Protein AF-A0A0E0R3Y3-F1 (afdb_monomer_lite)

Secondary structure (DSSP, 8-state):
-HHHHHHHHHHHHHHHHHHHHHHHHHH-----HHHHHHHHHHHHHHHHHHHHHHHHHT--------------

Sequence (72 aa):
MAKEHRRGFDTIATLTIWKERNNRVFNQKSRTWAEIARAMTGEADLWQLARAAIPAMATPMSGGRSPHSLGD

Foldseek 3Di:
DVVVLVVVLVVLLVVLVVVQVCCCVPVVDHDDPVVSVVVSVVVSVVVVVVVVCVVVVPPDPPDPDDPDDDDD

Structure (mmCIF, N/CA/C/O backbone):
data_AF-A0A0E0R3Y3-F1
#
_entry.id   AF-A0A0E0R3Y3-F1
#
loop_
_atom_site.group_PDB
_atom_site.id
_atom_site.type_symbol
_atom_site.label_atom_id
_atom_site.label_alt_id
_atom_site.label_comp_id
_atom_site.label_asym_id
_atom_site.label_entity_id
_atom_site.label_seq_id
_atom_site.pdbx_PDB_ins_code
_atom_site.Cartn_x
_atom_site.Cartn_y
_atom_site.Cartn_z
_atom_site.occupancy
_atom_site.B_iso_or_equiv
_atom_site.auth_seq_id
_atom_site.auth_comp_id
_atom_site.auth_asym_id
_atom_site.auth_atom_id
_atom_site.pdbx_PDB_model_num
ATOM 1 N N . MET A 1 1 ? 16.903 -10.666 -8.972 1.00 56.41 1 MET A N 1
ATOM 2 C CA . MET A 1 1 ? 15.555 -10.213 -9.387 1.00 56.41 1 MET A CA 1
ATOM 3 C C . MET A 1 1 ? 14.486 -10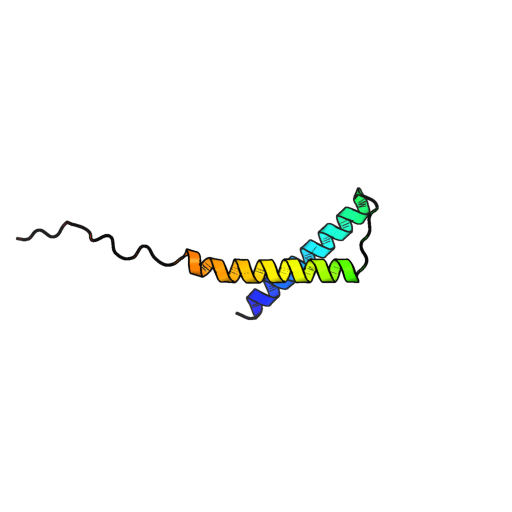.407 -8.306 1.00 56.41 1 MET A C 1
ATOM 5 O O . MET A 1 1 ? 13.973 -9.402 -7.838 1.00 56.41 1 MET A O 1
ATOM 9 N N . ALA A 1 2 ? 14.178 -11.625 -7.836 1.00 63.88 2 ALA A N 1
ATOM 10 C CA . ALA A 1 2 ? 13.101 -11.849 -6.847 1.00 63.88 2 ALA A CA 1
ATOM 11 C C . ALA A 1 2 ? 13.322 -11.170 -5.474 1.00 63.88 2 ALA A C 1
ATOM 13 O O . ALA A 1 2 ? 12.399 -10.595 -4.906 1.00 63.88 2 ALA A O 1
ATOM 14 N N . LYS A 1 3 ? 14.560 -11.175 -4.958 1.00 65.25 3 LYS A N 1
ATOM 15 C CA . LYS A 1 3 ? 14.908 -10.559 -3.660 1.00 65.25 3 LYS A CA 1
ATOM 16 C C . LYS A 1 3 ? 14.724 -9.034 -3.644 1.00 65.25 3 LYS A C 1
ATOM 18 O O . LYS A 1 3 ? 14.334 -8.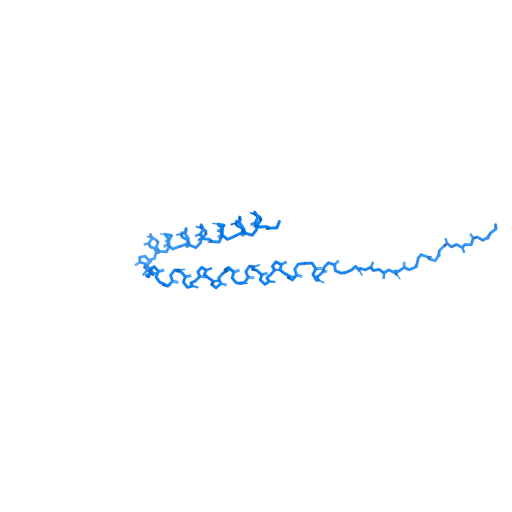470 -2.631 1.00 65.25 3 LYS A O 1
ATOM 23 N N . GLU A 1 4 ? 14.991 -8.376 -4.769 1.00 66.88 4 GLU A N 1
ATOM 24 C CA . GLU A 1 4 ? 14.835 -6.925 -4.917 1.00 66.88 4 GLU A CA 1
ATOM 25 C C . GLU A 1 4 ? 13.360 -6.532 -5.073 1.00 66.88 4 GLU A C 1
ATOM 27 O O . GLU A 1 4 ? 12.921 -5.567 -4.457 1.00 66.88 4 GLU A O 1
ATOM 32 N N . HIS A 1 5 ? 12.574 -7.341 -5.798 1.00 66.12 5 HIS A N 1
ATOM 33 C CA . HIS A 1 5 ? 11.118 -7.181 -5.871 1.00 66.12 5 HIS A CA 1
ATOM 34 C C . HIS A 1 5 ? 10.456 -7.332 -4.504 1.00 66.12 5 HIS A C 1
ATOM 36 O O . HIS A 1 5 ? 9.636 -6.501 -4.124 1.00 66.12 5 HIS A O 1
ATOM 42 N N . ARG A 1 6 ? 10.880 -8.336 -3.729 1.00 74.50 6 ARG A N 1
ATOM 43 C CA . ARG A 1 6 ? 10.407 -8.531 -2.357 1.00 74.50 6 ARG A CA 1
ATOM 44 C C . ARG A 1 6 ? 10.711 -7.316 -1.476 1.00 74.50 6 ARG A C 1
ATOM 46 O O . ARG A 1 6 ? 9.822 -6.825 -0.800 1.00 74.50 6 ARG A O 1
ATOM 53 N N . ARG A 1 7 ? 11.928 -6.765 -1.565 1.00 82.50 7 ARG A N 1
ATOM 54 C CA . ARG A 1 7 ? 12.329 -5.579 -0.790 1.00 82.50 7 ARG A CA 1
ATOM 55 C C . ARG A 1 7 ? 11.535 -4.319 -1.163 1.00 82.50 7 ARG A C 1
ATOM 57 O O . ARG A 1 7 ? 11.217 -3.525 -0.279 1.00 82.50 7 ARG A O 1
ATOM 64 N N . GLY A 1 8 ? 11.230 -4.130 -2.448 1.00 85.06 8 GLY A N 1
ATOM 65 C CA . GLY A 1 8 ? 10.377 -3.035 -2.915 1.00 85.06 8 GLY A CA 1
ATOM 66 C C . GLY A 1 8 ? 8.963 -3.139 -2.349 1.00 85.06 8 GLY A C 1
ATOM 67 O O . GLY A 1 8 ? 8.472 -2.191 -1.742 1.00 85.06 8 GLY A O 1
ATOM 68 N N . PHE A 1 9 ? 8.362 -4.326 -2.442 1.00 86.19 9 PHE A N 1
ATOM 69 C CA . PHE A 1 9 ? 7.042 -4.597 -1.876 1.00 86.19 9 PHE A CA 1
ATOM 70 C C . PHE A 1 9 ? 7.003 -4.416 -0.350 1.00 86.19 9 PHE A C 1
ATOM 72 O O . PHE A 1 9 ? 6.125 -3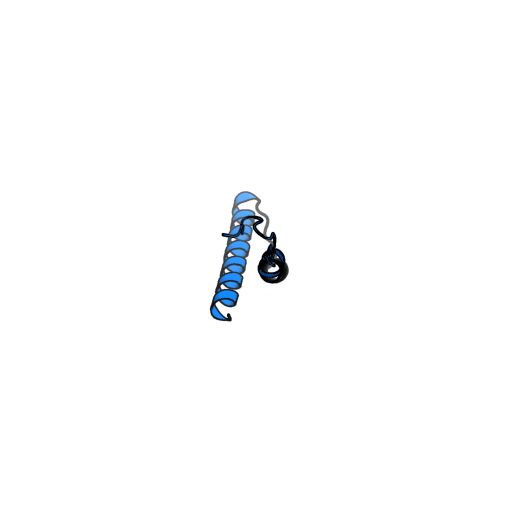.725 0.161 1.00 86.19 9 PHE A O 1
ATOM 79 N N . ASP A 1 10 ? 7.989 -4.956 0.375 1.00 89.75 10 ASP A N 1
ATOM 80 C CA . ASP A 1 10 ? 8.097 -4.814 1.836 1.00 89.75 10 ASP A CA 1
ATOM 81 C C . ASP A 1 10 ? 8.179 -3.334 2.253 1.00 89.75 10 ASP A C 1
ATOM 83 O O . ASP A 1 10 ? 7.612 -2.921 3.270 1.00 89.75 10 ASP A O 1
ATOM 87 N N . THR A 1 11 ? 8.858 -2.515 1.443 1.00 91.56 11 THR A N 1
ATOM 88 C CA . THR A 1 11 ? 8.982 -1.069 1.666 1.00 91.56 11 THR A CA 1
ATOM 89 C C . THR A 1 11 ? 7.641 -0.368 1.473 1.00 91.56 11 THR A C 1
ATOM 91 O O . THR A 1 11 ? 7.245 0.418 2.332 1.00 91.56 11 THR A O 1
ATOM 94 N N . ILE A 1 12 ? 6.918 -0.682 0.395 1.00 92.56 12 ILE A N 1
ATOM 95 C CA . ILE A 1 12 ? 5.580 -0.129 0.139 1.00 92.56 12 ILE A CA 1
ATOM 96 C C . ILE A 1 12 ? 4.642 -0.504 1.282 1.00 92.56 12 ILE A C 1
ATOM 98 O O . ILE A 1 12 ? 4.078 0.384 1.912 1.00 92.56 12 ILE A O 1
ATOM 102 N N . ALA A 1 13 ? 4.580 -1.786 1.648 1.00 90.38 13 ALA A N 1
ATOM 103 C CA . ALA A 1 13 ? 3.746 -2.257 2.749 1.00 90.38 13 ALA A CA 1
ATOM 104 C C . ALA A 1 13 ? 4.047 -1.525 4.068 1.00 90.38 13 ALA A C 1
ATOM 106 O O . ALA A 1 13 ? 3.132 -1.066 4.759 1.00 90.38 13 ALA A O 1
ATOM 107 N N . THR A 1 14 ? 5.332 -1.360 4.397 1.00 93.50 14 THR A N 1
ATOM 108 C CA . THR A 1 14 ? 5.767 -0.644 5.605 1.00 93.50 14 THR A CA 1
ATOM 109 C C . THR A 1 14 ? 5.320 0.819 5.585 1.00 93.50 14 THR A C 1
ATOM 111 O O . THR A 1 14 ? 4.784 1.311 6.582 1.00 93.50 14 THR A O 1
ATOM 114 N N . LEU A 1 15 ? 5.493 1.516 4.4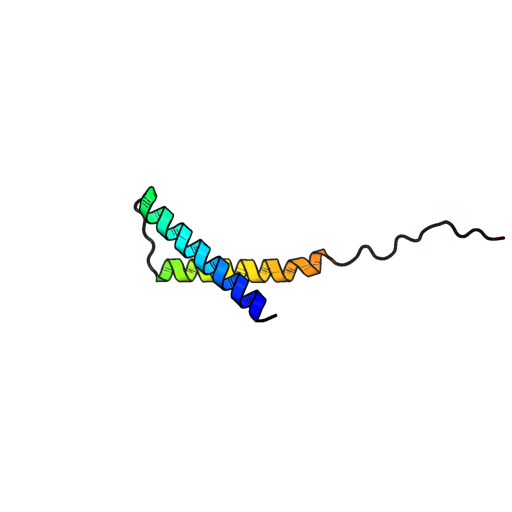58 1.00 94.44 15 LEU A N 1
ATOM 115 C CA . LEU A 1 15 ? 5.110 2.922 4.316 1.00 94.44 15 LEU A CA 1
ATOM 116 C C . LEU A 1 15 ? 3.592 3.118 4.339 1.00 94.44 15 LEU A C 1
ATOM 118 O O . LEU A 1 15 ? 3.119 4.042 5.006 1.00 94.44 15 LEU A O 1
ATOM 122 N N . THR A 1 16 ? 2.816 2.245 3.690 1.00 92.50 16 THR A N 1
ATOM 123 C CA . THR A 1 16 ? 1.349 2.312 3.717 1.00 92.50 16 THR A CA 1
ATOM 124 C C . THR A 1 16 ? 0.827 2.128 5.149 1.00 92.50 16 THR A C 1
ATOM 126 O O . THR A 1 16 ? -0.013 2.908 5.606 1.00 92.50 16 THR A O 1
ATOM 129 N N . ILE A 1 17 ? 1.368 1.159 5.903 1.00 92.31 17 ILE A N 1
ATOM 130 C CA . ILE A 1 17 ? 1.002 0.931 7.314 1.00 92.31 17 ILE A CA 1
ATOM 131 C C . ILE A 1 17 ? 1.399 2.128 8.182 1.00 92.31 17 ILE A C 1
ATOM 133 O O . ILE A 1 17 ? 0.611 2.575 9.021 1.00 92.31 17 ILE A O 1
ATOM 137 N N . TRP A 1 18 ? 2.605 2.667 7.992 1.00 94.69 18 TRP A N 1
ATOM 138 C CA . TRP A 1 18 ? 3.062 3.843 8.727 1.00 94.69 18 TRP A CA 1
ATOM 139 C C . TRP A 1 18 ? 2.154 5.053 8.470 1.00 94.69 18 TRP A C 1
ATOM 141 O O . TRP A 1 18 ? 1.699 5.692 9.421 1.00 94.69 18 TRP A O 1
ATOM 151 N N . LYS A 1 19 ? 1.819 5.332 7.207 1.00 94.12 19 LYS A N 1
ATOM 152 C CA . LYS A 1 19 ? 0.925 6.428 6.808 1.00 94.12 19 LYS A CA 1
ATOM 153 C C . LYS A 1 19 ? -0.460 6.287 7.433 1.00 94.12 19 LYS A C 1
ATOM 155 O O . LYS A 1 19 ? -1.004 7.269 7.934 1.00 94.12 19 LYS A O 1
ATOM 160 N N . GLU A 1 20 ? -1.013 5.078 7.456 1.00 93.94 20 GLU A N 1
ATOM 161 C CA . GLU A 1 20 ? -2.315 4.831 8.074 1.00 93.94 20 GLU A CA 1
ATOM 162 C C . GLU A 1 20 ? -2.282 5.022 9.597 1.00 93.94 20 GLU A C 1
ATOM 164 O O . GLU A 1 20 ? -3.173 5.660 10.160 1.00 93.94 20 GLU A O 1
ATOM 169 N N . ARG A 1 21 ? -1.221 4.560 10.274 1.00 93.06 21 ARG A N 1
ATOM 170 C CA . ARG A 1 21 ? -1.035 4.820 11.712 1.00 93.06 21 ARG A CA 1
ATOM 171 C C . ARG A 1 21 ? -0.963 6.315 12.015 1.00 93.06 21 ARG A C 1
ATOM 173 O O . ARG A 1 21 ? -1.601 6.765 12.962 1.00 93.06 21 ARG A O 1
ATOM 180 N N . ASN A 1 22 ? -0.241 7.082 11.200 1.00 95.12 22 ASN A N 1
ATOM 181 C CA . ASN A 1 22 ? -0.169 8.537 11.346 1.00 95.12 22 ASN A CA 1
ATOM 182 C C . ASN A 1 22 ? -1.540 9.187 11.137 1.00 95.12 22 ASN A C 1
ATOM 184 O O . ASN A 1 22 ? -1.958 10.016 11.938 1.00 95.12 22 ASN A O 1
ATOM 188 N N . ASN A 1 23 ? -2.276 8.775 10.107 1.00 93.88 23 ASN A N 1
ATOM 189 C CA . ASN A 1 23 ? -3.607 9.308 9.832 1.00 93.88 23 ASN A CA 1
ATOM 190 C C . ASN A 1 23 ? -4.590 9.044 10.986 1.00 93.88 23 ASN A C 1
ATOM 192 O O . ASN A 1 23 ? -5.376 9.921 11.345 1.00 93.88 23 ASN A O 1
ATOM 196 N N . ARG A 1 24 ? -4.491 7.874 11.626 1.00 93.31 24 ARG A N 1
ATOM 197 C CA . ARG A 1 24 ? -5.281 7.554 12.817 1.00 93.31 24 ARG A CA 1
ATOM 198 C C . ARG A 1 24 ? -4.924 8.439 14.012 1.00 93.31 24 ARG A C 1
ATOM 200 O O . ARG A 1 24 ? -5.827 8.885 14.708 1.00 93.31 24 ARG A O 1
ATOM 207 N N . VAL A 1 25 ? -3.635 8.687 14.251 1.00 94.31 25 VAL A N 1
ATOM 208 C CA . VAL A 1 25 ? -3.160 9.487 15.395 1.00 94.31 25 VAL A CA 1
ATOM 209 C C . VAL A 1 25 ? -3.469 10.973 15.217 1.00 94.31 25 VAL A C 1
ATOM 211 O O . VAL A 1 25 ? -3.992 11.598 16.134 1.00 94.31 25 VAL A O 1
ATOM 214 N N . PHE A 1 26 ? -3.178 11.538 14.045 1.00 94.56 26 PHE A N 1
ATOM 215 C CA . PHE A 1 26 ? -3.268 12.983 13.820 1.00 94.56 26 PHE A CA 1
ATOM 216 C C . PHE A 1 26 ? -4.635 13.437 13.310 1.00 94.56 26 PHE A C 1
ATOM 218 O O . PHE A 1 26 ? -5.108 14.499 13.699 1.00 94.56 26 PHE A O 1
ATOM 225 N N . ASN A 1 27 ? -5.287 12.631 12.468 1.00 93.75 27 ASN A N 1
ATOM 226 C CA . ASN A 1 27 ? -6.537 13.019 11.811 1.00 93.75 27 ASN A CA 1
ATOM 227 C C . ASN A 1 27 ? -7.760 12.279 12.364 1.00 93.75 27 ASN A C 1
ATOM 229 O O . ASN A 1 27 ? -8.859 12.496 11.858 1.00 93.75 27 ASN A O 1
ATOM 233 N N . GLN A 1 28 ? -7.580 11.382 13.347 1.00 92.69 28 GLN A N 1
ATOM 234 C CA . GLN A 1 28 ? -8.632 10.523 13.920 1.00 92.69 28 GLN A CA 1
ATOM 235 C C . GLN A 1 28 ? -9.438 9.753 12.860 1.00 92.69 28 GLN A C 1
ATOM 237 O O . GLN A 1 28 ? -10.578 9.349 13.079 1.00 92.69 28 GLN A O 1
ATOM 242 N N . LYS A 1 29 ? -8.832 9.535 11.690 1.00 91.44 29 LYS A N 1
ATOM 243 C CA . LYS A 1 29 ? -9.422 8.816 10.564 1.00 91.44 29 LYS A CA 1
ATOM 244 C C . LYS A 1 29 ? -8.740 7.468 10.444 1.00 91.44 29 LYS A C 1
ATOM 246 O O . LYS A 1 29 ? -7.516 7.399 10.375 1.00 91.44 29 LYS A O 1
ATOM 251 N N . SER A 1 30 ? -9.540 6.413 10.378 1.00 88.50 30 SER A N 1
ATOM 252 C CA . SER A 1 30 ? -9.066 5.055 10.138 1.00 88.50 30 SER A CA 1
ATOM 253 C C . SER A 1 30 ? -9.754 4.471 8.918 1.00 88.50 30 SER A C 1
ATOM 255 O O . SER A 1 30 ? -10.984 4.436 8.860 1.00 88.50 30 SER A O 1
ATOM 257 N N . ARG A 1 31 ? -8.960 3.979 7.975 1.00 92.12 31 ARG A N 1
ATOM 258 C CA . ARG A 1 31 ? -9.424 3.121 6.892 1.00 92.12 31 ARG A CA 1
ATOM 259 C C . ARG A 1 31 ? -9.529 1.678 7.365 1.00 92.12 31 ARG A C 1
ATOM 261 O O . ARG A 1 31 ? -8.821 1.234 8.270 1.00 92.12 31 ARG A O 1
ATOM 268 N N . THR A 1 32 ? -10.424 0.938 6.734 1.00 93.81 32 THR A N 1
ATOM 269 C CA . THR A 1 32 ? -10.539 -0.507 6.911 1.00 93.81 32 THR A CA 1
ATOM 270 C C . THR A 1 32 ? -9.309 -1.214 6.339 1.00 93.81 32 THR A C 1
ATOM 272 O O . THR A 1 32 ? -8.654 -0.726 5.416 1.00 93.81 32 THR A O 1
ATOM 275 N N . TRP A 1 33 ? -9.015 -2.418 6.831 1.00 89.62 33 TRP A N 1
ATOM 276 C CA . TRP A 1 33 ? -7.932 -3.243 6.282 1.00 89.62 33 TRP A CA 1
ATOM 277 C C . TRP A 1 33 ? -8.092 -3.534 4.788 1.00 89.62 33 TRP A C 1
ATOM 279 O O . TRP A 1 33 ? -7.095 -3.586 4.075 1.00 89.62 33 TRP A O 1
ATOM 289 N N . ALA A 1 34 ? -9.329 -3.656 4.299 1.00 94.62 34 ALA A N 1
ATOM 290 C CA . ALA A 1 34 ? -9.605 -3.842 2.878 1.00 94.62 34 ALA A CA 1
ATOM 291 C C . ALA A 1 34 ? -9.204 -2.613 2.043 1.00 94.62 34 ALA A C 1
ATOM 293 O O . ALA A 1 34 ? -8.613 -2.752 0.973 1.00 94.62 34 ALA A O 1
ATOM 294 N N . GLU A 1 35 ? -9.482 -1.405 2.534 1.00 94.06 35 GLU A N 1
ATOM 295 C CA . GLU A 1 35 ? -9.075 -0.161 1.870 1.00 94.06 35 GLU A CA 1
ATOM 296 C C . GLU A 1 35 ? -7.557 0.034 1.903 1.00 94.06 35 GLU A C 1
ATOM 298 O O . GLU A 1 35 ? -6.975 0.466 0.909 1.00 94.06 35 GLU A O 1
ATOM 303 N N . ILE A 1 36 ? -6.911 -0.322 3.017 1.00 91.44 36 ILE A N 1
ATOM 304 C CA . ILE A 1 36 ? -5.450 -0.282 3.155 1.00 91.44 36 ILE A CA 1
ATOM 305 C C . ILE A 1 36 ? -4.800 -1.271 2.182 1.00 91.44 36 ILE A C 1
ATOM 307 O O . ILE A 1 36 ? -3.867 -0.899 1.474 1.00 91.44 36 ILE A O 1
ATOM 311 N N . ALA A 1 37 ? -5.310 -2.504 2.100 1.00 91.69 37 ALA A N 1
ATOM 312 C CA . ALA A 1 37 ? -4.812 -3.517 1.171 1.00 91.69 37 ALA A CA 1
ATOM 313 C C . ALA A 1 37 ? -4.970 -3.065 -0.287 1.00 91.69 37 ALA A C 1
ATOM 315 O O . ALA A 1 37 ? -4.021 -3.154 -1.060 1.00 91.69 37 ALA A O 1
ATOM 316 N N . ARG A 1 38 ? -6.127 -2.492 -0.645 1.00 93.75 38 ARG A N 1
ATOM 317 C CA . ARG A 1 38 ? -6.359 -1.941 -1.988 1.00 93.75 38 ARG A CA 1
ATOM 318 C C . ARG A 1 38 ? -5.387 -0.807 -2.322 1.00 93.75 38 ARG A C 1
ATOM 320 O O . ARG A 1 38 ? -4.857 -0.773 -3.428 1.00 93.75 38 ARG A O 1
ATOM 327 N N . ALA A 1 39 ? -5.145 0.105 -1.379 1.00 91.25 39 ALA A N 1
ATOM 328 C CA . ALA A 1 39 ? -4.177 1.185 -1.560 1.00 91.25 39 ALA A CA 1
ATOM 329 C C . ALA A 1 39 ? -2.751 0.642 -1.751 1.00 91.25 39 ALA A C 1
ATOM 331 O O . ALA A 1 39 ? -2.045 1.089 -2.649 1.00 91.25 39 ALA A O 1
ATOM 332 N N . MET A 1 40 ? -2.362 -0.360 -0.960 1.00 92.50 40 MET A N 1
ATOM 333 C CA . MET A 1 40 ? -1.054 -1.008 -1.044 1.00 92.50 40 MET A CA 1
ATOM 334 C C . MET A 1 40 ? -0.841 -1.716 -2.387 1.00 92.50 40 MET A C 1
ATOM 336 O O . MET A 1 40 ? 0.230 -1.583 -2.974 1.00 92.50 40 MET A O 1
ATOM 340 N N . THR A 1 41 ? -1.854 -2.423 -2.905 1.00 93.19 41 THR A N 1
ATOM 341 C CA . THR A 1 41 ? -1.801 -3.028 -4.246 1.00 93.19 41 THR A CA 1
ATOM 342 C C . THR A 1 41 ? -1.601 -1.962 -5.321 1.00 93.19 41 THR A C 1
ATOM 344 O O . THR A 1 41 ? -0.696 -2.096 -6.136 1.00 93.19 41 THR A O 1
ATOM 347 N N . GLY A 1 42 ? -2.360 -0.860 -5.275 1.00 93.12 42 GLY A N 1
ATOM 348 C CA . GLY A 1 42 ? -2.201 0.231 -6.242 1.00 93.12 42 GLY A CA 1
ATOM 349 C C . GLY A 1 42 ? -0.821 0.900 -6.190 1.00 93.12 42 GLY A C 1
ATOM 350 O O . GLY A 1 42 ? -0.235 1.192 -7.231 1.00 93.12 42 GLY A O 1
ATOM 351 N N . GLU A 1 43 ? -0.262 1.111 -4.994 1.00 92.38 43 GLU A N 1
ATOM 352 C CA . GLU A 1 43 ? 1.101 1.639 -4.833 1.00 92.38 43 GLU A CA 1
ATOM 353 C C . GLU A 1 43 ? 2.163 0.648 -5.353 1.00 92.38 43 GLU A C 1
ATOM 355 O O . GLU A 1 43 ? 3.133 1.068 -5.989 1.00 92.38 43 GLU A O 1
ATOM 360 N N . ALA A 1 44 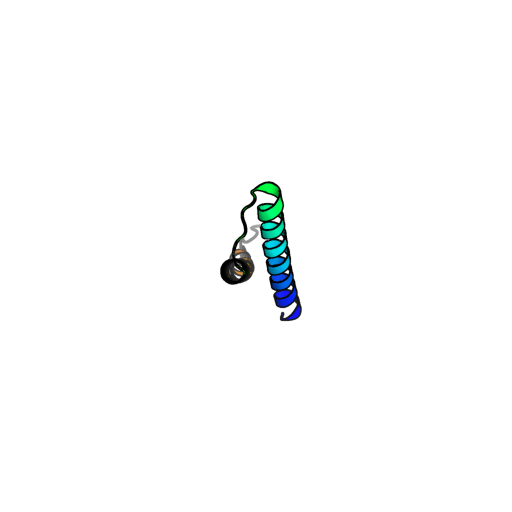? 1.967 -0.659 -5.146 1.00 90.88 44 ALA A N 1
ATOM 361 C CA . ALA A 1 44 ? 2.849 -1.707 -5.663 1.00 90.88 44 ALA A CA 1
ATOM 362 C C . ALA A 1 44 ? 2.834 -1.792 -7.196 1.00 90.88 44 ALA A C 1
ATOM 364 O O . ALA A 1 44 ? 3.904 -1.879 -7.806 1.00 90.88 44 ALA A O 1
ATOM 365 N N . ASP A 1 45 ? 1.656 -1.694 -7.814 1.00 91.44 45 ASP A N 1
ATOM 366 C CA . ASP A 1 45 ? 1.508 -1.683 -9.271 1.00 91.44 45 ASP A CA 1
ATOM 367 C C . ASP A 1 45 ? 2.230 -0.474 -9.884 1.00 91.44 45 ASP A C 1
ATOM 369 O O . ASP A 1 45 ? 3.008 -0.615 -10.831 1.00 91.44 45 ASP A O 1
ATOM 373 N N . LEU A 1 46 ? 2.054 0.716 -9.296 1.00 89.62 46 LEU A N 1
ATOM 374 C CA . LEU A 1 46 ? 2.752 1.932 -9.726 1.00 89.62 46 LEU A CA 1
ATOM 375 C C . LEU A 1 46 ? 4.270 1.811 -9.581 1.00 89.62 46 LEU A C 1
ATOM 377 O O . LEU A 1 46 ? 5.010 2.203 -10.485 1.00 89.62 46 LEU A O 1
ATOM 381 N N . TRP A 1 47 ? 4.749 1.252 -8.470 1.00 88.38 47 TRP A N 1
ATOM 382 C CA . TRP A 1 47 ? 6.175 1.013 -8.269 1.00 88.38 47 TRP A CA 1
ATOM 383 C C . TRP A 1 47 ? 6.745 0.048 -9.311 1.00 88.38 47 TRP A C 1
ATOM 385 O O . TRP A 1 47 ? 7.824 0.300 -9.853 1.00 88.38 47 TRP A O 1
ATOM 395 N N . GLN A 1 48 ? 6.022 -1.026 -9.634 1.00 88.06 48 GLN A N 1
ATOM 396 C CA . GLN A 1 48 ? 6.440 -1.979 -10.658 1.00 88.06 48 GLN A CA 1
ATOM 397 C C . GLN A 1 48 ? 6.505 -1.321 -12.043 1.00 88.06 48 GLN A C 1
ATOM 399 O O . GLN A 1 48 ? 7.498 -1.503 -12.753 1.00 88.06 48 GLN A O 1
ATOM 404 N N . LEU A 1 49 ? 5.495 -0.523 -12.407 1.00 88.75 49 LEU A N 1
ATOM 405 C CA . LEU A 1 49 ? 5.471 0.229 -13.665 1.00 88.75 49 LEU A CA 1
ATOM 406 C C . LEU A 1 49 ? 6.633 1.226 -13.750 1.00 88.75 49 LEU A C 1
ATOM 408 O O . LEU A 1 49 ? 7.356 1.250 -14.746 1.00 88.75 49 LEU A O 1
ATOM 412 N N . ALA A 1 50 ? 6.873 1.997 -12.686 1.00 85.50 50 ALA A N 1
ATOM 413 C CA . ALA A 1 50 ? 7.990 2.934 -12.623 1.00 85.50 50 ALA A CA 1
ATOM 414 C C . ALA A 1 50 ? 9.340 2.209 -12.738 1.00 85.50 50 ALA A C 1
ATOM 416 O O . ALA A 1 50 ? 10.203 2.621 -13.511 1.00 85.50 50 ALA A O 1
ATOM 417 N N . ARG A 1 51 ? 9.513 1.083 -12.033 1.00 83.50 51 ARG A N 1
ATOM 418 C CA . ARG A 1 51 ? 10.738 0.274 -12.093 1.00 83.50 51 ARG A CA 1
ATOM 419 C C . ARG A 1 51 ? 10.991 -0.294 -13.489 1.00 83.50 51 ARG A C 1
ATOM 421 O O . ARG A 1 51 ? 12.145 -0.356 -13.906 1.00 83.50 51 ARG A O 1
ATOM 428 N N . ALA A 1 52 ? 9.942 -0.683 -14.210 1.00 83.62 52 ALA A N 1
ATOM 429 C CA . ALA A 1 52 ? 10.045 -1.141 -15.593 1.00 83.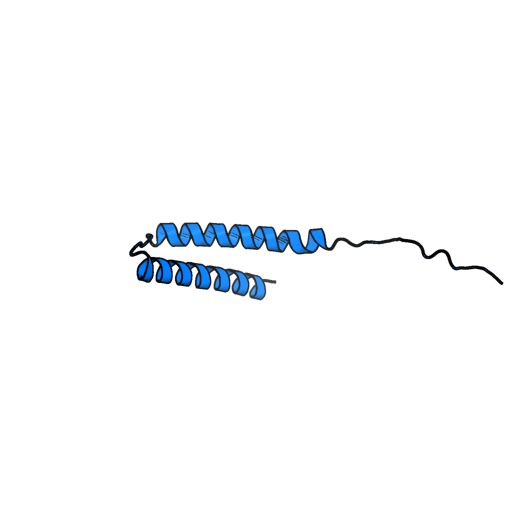62 52 ALA A CA 1
ATOM 430 C C . ALA A 1 52 ? 10.403 -0.006 -16.573 1.00 83.62 52 ALA A C 1
ATOM 432 O O . ALA A 1 52 ? 11.057 -0.260 -17.582 1.00 83.62 52 ALA A O 1
ATOM 433 N N . ALA A 1 53 ? 10.028 1.240 -16.266 1.00 78.81 53 ALA A N 1
ATOM 434 C CA . ALA A 1 53 ? 10.331 2.407 -17.094 1.00 78.81 53 ALA A CA 1
ATOM 435 C C . ALA A 1 53 ? 11.773 2.935 -16.931 1.00 78.81 53 ALA A C 1
ATOM 437 O O . ALA A 1 53 ? 12.311 3.523 -17.867 1.00 78.81 53 ALA A O 1
ATOM 438 N N . ILE A 1 54 ? 12.432 2.707 -15.784 1.00 70.75 54 ILE A N 1
ATOM 439 C CA . ILE A 1 54 ? 13.799 3.203 -15.512 1.00 70.75 54 ILE A CA 1
ATOM 440 C C . ILE A 1 54 ? 14.829 2.735 -16.567 1.00 70.75 54 ILE A C 1
ATOM 442 O O . ILE A 1 54 ? 15.557 3.582 -17.083 1.00 70.75 54 ILE A O 1
ATOM 446 N N . PRO A 1 55 ? 14.898 1.444 -16.956 1.00 64.69 55 PRO A N 1
ATOM 447 C CA . PRO A 1 55 ? 15.811 1.000 -18.012 1.00 64.69 55 PRO A CA 1
ATOM 448 C C . PRO A 1 55 ? 15.467 1.563 -19.398 1.00 64.69 55 PRO A C 1
ATOM 450 O O . PRO A 1 55 ? 16.372 1.794 -20.192 1.00 64.69 55 PRO A O 1
ATOM 453 N N . ALA A 1 56 ? 14.186 1.821 -19.691 1.00 58.81 56 ALA A N 1
ATOM 454 C CA . ALA A 1 56 ? 13.753 2.372 -20.979 1.00 58.81 56 ALA A CA 1
ATOM 455 C C . ALA A 1 56 ? 14.220 3.826 -21.179 1.00 58.81 56 ALA A C 1
ATOM 457 O O . ALA A 1 56 ? 14.568 4.217 -22.295 1.00 58.81 56 ALA A O 1
ATOM 458 N N . MET A 1 57 ? 14.313 4.606 -20.096 1.00 57.03 57 MET A N 1
ATOM 459 C CA . MET A 1 57 ? 14.900 5.954 -20.122 1.00 57.03 57 MET A CA 1
ATOM 460 C C . MET A 1 57 ? 16.431 5.949 -20.243 1.00 57.03 57 MET A C 1
ATOM 462 O O . MET A 1 57 ? 17.013 6.964 -20.611 1.00 57.03 57 MET A O 1
ATOM 466 N N . ALA A 1 58 ? 17.088 4.823 -19.948 1.00 59.38 58 ALA A N 1
ATOM 467 C CA . ALA A 1 58 ? 18.543 4.673 -20.006 1.00 59.38 58 ALA A CA 1
ATOM 468 C C . ALA A 1 58 ? 19.060 4.188 -21.378 1.00 59.38 58 ALA A C 1
ATOM 470 O O . ALA A 1 58 ? 20.238 3.849 -21.507 1.00 59.38 58 ALA A O 1
ATOM 471 N N . THR A 1 59 ? 18.205 4.144 -22.407 1.00 59.12 59 THR A N 1
ATOM 472 C CA . THR A 1 59 ? 18.612 3.764 -23.769 1.00 59.12 59 THR A CA 1
ATOM 473 C C . THR A 1 59 ? 19.598 4.807 -24.324 1.00 59.12 59 THR A C 1
ATOM 475 O O . THR A 1 59 ? 19.364 6.008 -24.174 1.00 59.12 59 THR A O 1
ATOM 478 N N . PRO A 1 60 ? 20.735 4.385 -24.908 1.00 51.88 60 PRO A N 1
ATOM 479 C CA . PRO A 1 60 ? 21.960 5.167 -24.904 1.00 51.88 60 PRO A CA 1
ATOM 480 C C . PRO A 1 60 ? 21.923 6.285 -25.940 1.00 51.88 60 PRO A C 1
ATOM 482 O O . PRO A 1 60 ? 21.537 6.067 -27.089 1.00 51.88 60 PRO A O 1
ATOM 485 N N . MET A 1 61 ? 22.478 7.442 -25.577 1.00 51.88 61 MET A N 1
ATOM 486 C CA . MET A 1 61 ? 23.138 8.312 -26.548 1.00 51.88 61 MET A CA 1
ATOM 487 C C . MET A 1 61 ? 24.301 7.528 -27.177 1.00 51.88 61 MET A C 1
ATOM 489 O O . MET A 1 61 ? 25.445 7.609 -26.740 1.00 51.88 61 MET A O 1
ATOM 493 N N . SER A 1 62 ? 23.993 6.704 -28.174 1.00 58.09 62 SER A N 1
ATOM 494 C CA . SER A 1 62 ? 24.969 6.077 -29.050 1.00 58.09 62 SER A CA 1
ATOM 495 C C . SER A 1 62 ? 25.173 6.989 -30.257 1.00 58.09 62 SER A C 1
ATOM 497 O O . SER A 1 62 ? 24.226 7.268 -30.989 1.00 58.09 62 SER A O 1
ATOM 499 N N . GLY A 1 63 ? 26.414 7.434 -30.469 1.00 56.22 63 GLY A N 1
ATOM 500 C CA . GLY A 1 63 ? 26.896 7.738 -31.819 1.00 56.22 63 GLY A CA 1
ATOM 501 C C . GLY A 1 63 ? 27.045 9.202 -32.240 1.00 56.22 63 GLY A C 1
ATOM 502 O O . GLY A 1 63 ? 26.802 9.512 -33.401 1.00 56.22 63 GLY A O 1
ATOM 503 N N . GLY A 1 64 ? 27.511 10.101 -31.371 1.00 45.47 64 GLY A N 1
ATOM 504 C CA . GLY A 1 64 ? 28.081 11.384 -31.807 1.00 45.47 64 GLY A CA 1
ATOM 505 C C . GLY A 1 64 ? 29.562 11.236 -32.170 1.00 45.47 64 GLY A C 1
ATOM 506 O O . GLY A 1 64 ? 30.423 11.447 -31.325 1.00 45.47 64 GLY A O 1
ATOM 507 N N . ARG A 1 65 ? 29.850 10.813 -33.405 1.00 47.59 65 ARG A N 1
ATOM 508 C CA . ARG A 1 65 ? 31.183 10.711 -34.036 1.00 47.59 65 ARG A CA 1
ATOM 509 C C . ARG A 1 65 ? 32.111 11.880 -33.646 1.00 47.59 65 ARG A C 1
ATOM 511 O O . ARG A 1 65 ? 31.810 13.024 -33.967 1.00 47.59 65 ARG A O 1
ATOM 518 N N . SER A 1 66 ? 33.256 11.582 -33.028 1.00 53.59 66 SER A N 1
ATOM 519 C CA . SER A 1 66 ? 34.362 12.540 -32.864 1.00 53.59 66 SER A CA 1
ATOM 520 C C . SER A 1 66 ? 34.971 12.870 -34.237 1.00 53.59 66 SER A C 1
ATOM 522 O O . SER A 1 66 ? 35.396 11.939 -34.928 1.00 53.59 66 SER A O 1
ATOM 524 N N . PRO A 1 67 ? 35.030 14.143 -34.670 1.00 50.56 67 PRO A N 1
ATOM 525 C CA . PRO A 1 67 ? 35.706 14.539 -35.894 1.00 50.56 67 PRO A CA 1
ATOM 526 C C . PRO A 1 67 ? 37.135 14.990 -35.570 1.00 50.56 67 PRO A C 1
ATOM 528 O O . PRO A 1 67 ? 37.471 16.151 -35.742 1.00 50.56 67 PRO A O 1
ATOM 531 N N . HIS A 1 68 ? 37.988 14.093 -35.085 1.00 45.38 68 HIS A N 1
ATOM 532 C CA . HIS A 1 68 ? 39.434 14.321 -35.144 1.00 45.38 68 HIS A CA 1
ATOM 533 C C . HIS A 1 68 ? 40.152 13.001 -35.419 1.00 45.38 68 HIS A C 1
ATOM 535 O O . HIS A 1 68 ? 40.641 12.302 -34.537 1.00 45.38 68 HIS A O 1
ATOM 541 N N . SER A 1 69 ? 40.177 12.651 -36.700 1.00 53.34 69 SER A N 1
ATOM 542 C CA . SER A 1 69 ? 41.196 11.791 -37.295 1.00 53.34 69 SER A CA 1
ATOM 543 C C . SER A 1 69 ? 41.619 12.458 -38.600 1.00 53.34 69 SER A C 1
ATOM 545 O O . SER A 1 69 ? 41.012 12.256 -39.645 1.00 53.34 69 SER A O 1
ATOM 547 N N . LEU A 1 70 ? 42.612 13.333 -38.482 1.00 48.59 70 LEU A N 1
ATOM 548 C CA . LEU A 1 70 ? 43.590 13.648 -39.521 1.00 48.59 70 LEU A CA 1
ATOM 549 C C . LEU A 1 70 ? 44.876 13.021 -38.951 1.00 48.59 70 LEU A C 1
ATOM 551 O O . LEU A 1 70 ? 45.207 13.318 -37.808 1.00 48.59 70 LEU A O 1
ATOM 555 N N . GLY A 1 71 ? 45.511 12.021 -39.553 1.00 54.25 71 GLY A N 1
ATOM 556 C CA . GLY A 1 71 ? 45.763 11.870 -40.980 1.00 54.25 71 GLY A CA 1
ATOM 557 C C . GLY A 1 71 ? 47.111 12.529 -41.260 1.00 54.25 71 GLY A C 1
ATOM 558 O O . GLY A 1 71 ? 47.114 13.728 -41.511 1.00 54.25 71 GLY A O 1
ATOM 559 N N . ASP A 1 72 ? 48.161 11.703 -41.154 1.00 44.19 72 ASP A N 1
ATOM 560 C CA . ASP A 1 72 ? 49.603 11.884 -41.432 1.00 44.19 72 ASP A CA 1
ATOM 561 C C . ASP A 1 72 ? 50.437 12.876 -40.596 1.00 44.19 72 ASP A C 1
ATOM 563 O O . ASP A 1 72 ? 50.192 14.102 -40.625 1.00 44.19 72 ASP A O 1
#

Organism: Oryza rufipogon (NCBI:txid4529)

pLDDT: mean 79.17, std 17.12, range [44.19, 95.12]

Radius of gyration: 22.27 Å; chains: 1; bounding box: 60×26×57 Å